Protein AF-A0AAW2N8D1-F1 (afdb_monomer)

Foldseek 3Di:
DPPDVLVVLLVVVVVCCVPFNVVCVVLSVVLVVCSPPDDPVSVVSSVVSVVVCVVCVVPHDDDDDPPPDPDDDDDDDPPPDPPPPDD

Structure (mmCIF, N/CA/C/O backbone):
data_AF-A0AAW2N8D1-F1
#
_entry.id   AF-A0AAW2N8D1-F1
#
loop_
_atom_site.group_PDB
_atom_site.id
_atom_site.type_symbol
_atom_site.label_atom_id
_atom_site.label_alt_id
_atom_site.label_comp_id
_atom_site.label_asym_id
_atom_site.label_entity_id
_atom_site.label_seq_id
_atom_site.pdbx_PDB_ins_code
_atom_site.Cartn_x
_atom_site.Cartn_y
_atom_site.Cartn_z
_atom_site.occupancy
_atom_site.B_iso_or_equiv
_atom_site.auth_seq_id
_atom_site.auth_comp_id
_atom_site.auth_asym_id
_atom_site.auth_atom_id
_atom_site.pdbx_PDB_model_num
ATOM 1 N N . MET A 1 1 ? 10.238 6.808 -22.453 1.00 47.66 1 MET A N 1
ATOM 2 C CA . MET A 1 1 ? 9.771 6.023 -21.292 1.00 47.66 1 MET A CA 1
ATOM 3 C C . MET A 1 1 ? 8.566 6.771 -20.757 1.00 47.66 1 MET A C 1
ATOM 5 O O . MET A 1 1 ? 8.723 7.947 -20.462 1.00 47.66 1 MET A O 1
ATOM 9 N N . LEU A 1 2 ? 7.362 6.191 -20.798 1.00 52.22 2 LEU A N 1
ATOM 10 C CA . LEU A 1 2 ? 6.193 6.849 -20.205 1.00 52.22 2 LEU A CA 1
ATOM 11 C C . LEU A 1 2 ? 6.515 7.078 -18.728 1.00 52.22 2 LEU A C 1
ATOM 13 O O . LEU A 1 2 ? 6.898 6.130 -18.045 1.00 52.22 2 LEU A O 1
ATOM 17 N N . ASP A 1 3 ? 6.435 8.329 -18.289 1.00 68.31 3 ASP A N 1
ATOM 18 C CA . ASP A 1 3 ? 6.760 8.764 -16.932 1.00 68.31 3 ASP A CA 1
ATOM 19 C C . ASP A 1 3 ? 5.663 8.274 -15.980 1.00 68.31 3 ASP A C 1
ATOM 21 O O . ASP A 1 3 ? 4.737 8.990 -15.605 1.00 68.31 3 ASP A O 1
ATOM 25 N N . ILE A 1 4 ? 5.661 6.966 -15.723 1.00 71.31 4 ILE A N 1
ATOM 26 C CA . ILE A 1 4 ? 4.704 6.331 -14.831 1.00 71.31 4 ILE A CA 1
ATOM 27 C C . ILE A 1 4 ? 5.077 6.792 -13.421 1.00 71.31 4 ILE A C 1
ATOM 29 O O . ILE A 1 4 ? 6.181 6.476 -12.971 1.00 71.31 4 ILE A O 1
ATOM 33 N N . PRO A 1 5 ? 4.179 7.482 -12.689 1.00 85.50 5 PRO A N 1
ATOM 34 C CA . PRO A 1 5 ? 4.484 8.048 -11.379 1.00 85.50 5 PRO A CA 1
ATOM 35 C C . PRO A 1 5 ? 4.472 6.955 -10.297 1.00 85.50 5 PRO A C 1
ATOM 37 O O . PRO A 1 5 ? 3.668 6.972 -9.364 1.00 85.50 5 PRO A O 1
ATOM 40 N N . TYR A 1 6 ? 5.359 5.968 -10.429 1.00 89.06 6 TYR A N 1
ATOM 41 C CA . TYR A 1 6 ? 5.418 4.782 -9.582 1.00 89.06 6 TYR A CA 1
ATOM 42 C C . TYR A 1 6 ? 5.688 5.157 -8.125 1.00 89.06 6 TYR A C 1
ATOM 44 O O . TYR A 1 6 ? 4.952 4.741 -7.235 1.00 89.06 6 TYR A O 1
ATOM 52 N N . ALA A 1 7 ? 6.690 6.007 -7.883 1.00 87.56 7 ALA A N 1
ATOM 5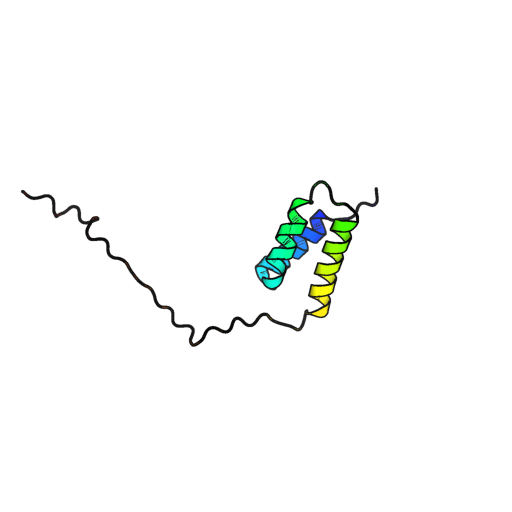3 C CA . ALA A 1 7 ? 7.039 6.466 -6.54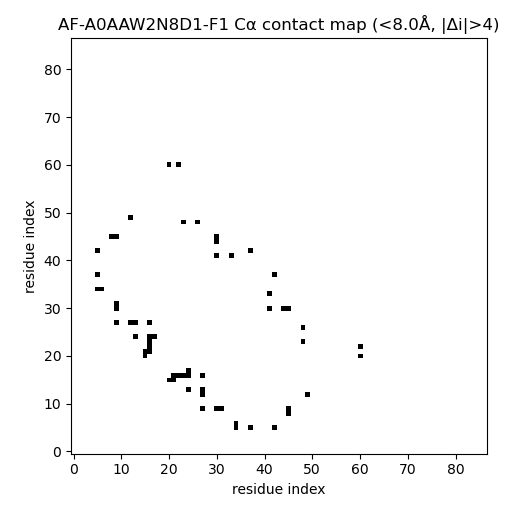0 1.00 87.56 7 ALA A CA 1
ATOM 54 C C . ALA A 1 7 ? 5.880 7.216 -5.855 1.00 87.56 7 ALA A C 1
ATOM 56 O O . ALA A 1 7 ? 5.601 6.979 -4.683 1.00 87.56 7 ALA A O 1
ATOM 57 N N . SER A 1 8 ? 5.155 8.063 -6.596 1.00 90.12 8 SER A N 1
ATOM 58 C CA . SER A 1 8 ? 3.985 8.784 -6.073 1.00 90.12 8 SER A CA 1
ATOM 59 C C . SER A 1 8 ? 2.831 7.835 -5.726 1.00 90.12 8 SER A C 1
ATOM 61 O O . SER A 1 8 ? 2.216 7.954 -4.662 1.00 90.12 8 SER A O 1
ATOM 63 N N . ALA A 1 9 ? 2.572 6.840 -6.582 1.00 91.62 9 ALA A N 1
ATOM 64 C CA . ALA A 1 9 ? 1.552 5.828 -6.327 1.00 91.62 9 ALA A CA 1
ATOM 65 C C . ALA A 1 9 ? 1.899 4.968 -5.100 1.00 91.62 9 ALA A C 1
ATOM 67 O O . ALA A 1 9 ? 1.046 4.763 -4.238 1.00 91.62 9 ALA A O 1
ATOM 68 N N . VAL A 1 10 ? 3.151 4.517 -4.982 1.00 91.50 10 VAL A N 1
ATOM 69 C CA . VAL A 1 10 ? 3.631 3.756 -3.818 1.00 91.50 10 VAL A CA 1
ATOM 70 C C . VAL A 1 10 ? 3.536 4.589 -2.539 1.00 91.50 10 VAL A C 1
ATOM 72 O O . VAL A 1 10 ? 3.038 4.082 -1.539 1.00 91.50 10 VAL A O 1
ATOM 75 N N . GLY A 1 11 ? 3.911 5.872 -2.574 1.00 92.50 11 GLY A N 1
ATOM 76 C CA . GLY A 1 11 ? 3.766 6.775 -1.426 1.00 92.50 11 GLY A CA 1
ATOM 77 C C . GLY A 1 11 ? 2.309 6.944 -0.979 1.00 92.50 11 GLY A C 1
ATOM 78 O O . GLY A 1 11 ? 2.007 6.906 0.213 1.00 92.50 11 GLY A O 1
ATOM 79 N N . SER A 1 12 ? 1.380 7.035 -1.932 1.00 92.94 12 SER A N 1
ATOM 80 C CA . SER A 1 12 ? -0.057 7.111 -1.633 1.00 92.94 12 SER A CA 1
ATOM 81 C C . SER A 1 12 ? -0.589 5.814 -1.008 1.00 92.94 12 SER A C 1
ATOM 83 O O . SER A 1 12 ? -1.379 5.848 -0.066 1.00 92.94 12 SER A O 1
ATOM 85 N N . ILE A 1 13 ? -0.132 4.656 -1.501 1.00 93.50 13 ILE A N 1
ATOM 86 C CA . ILE A 1 13 ? -0.464 3.339 -0.934 1.00 93.50 13 ILE A CA 1
ATOM 87 C C . ILE A 1 13 ? 0.127 3.195 0.473 1.00 93.50 13 ILE A C 1
ATOM 89 O O . ILE A 1 13 ? -0.538 2.657 1.355 1.00 93.50 13 ILE A O 1
ATOM 93 N N . GLN A 1 14 ? 1.336 3.707 0.706 1.00 94.69 14 GLN A N 1
ATOM 94 C CA . GLN A 1 14 ? 1.968 3.706 2.023 1.00 94.69 14 GLN A CA 1
ATOM 95 C C . GLN A 1 14 ? 1.160 4.492 3.048 1.00 94.69 14 GLN A C 1
ATOM 97 O O . GLN A 1 14 ? 0.924 3.993 4.147 1.00 94.69 14 GLN A O 1
ATOM 102 N N . TYR A 1 15 ? 0.672 5.673 2.673 1.00 93.75 15 TYR A N 1
ATOM 103 C CA . TYR A 1 15 ? -0.214 6.449 3.533 1.00 93.75 15 TYR A CA 1
ATOM 104 C C . 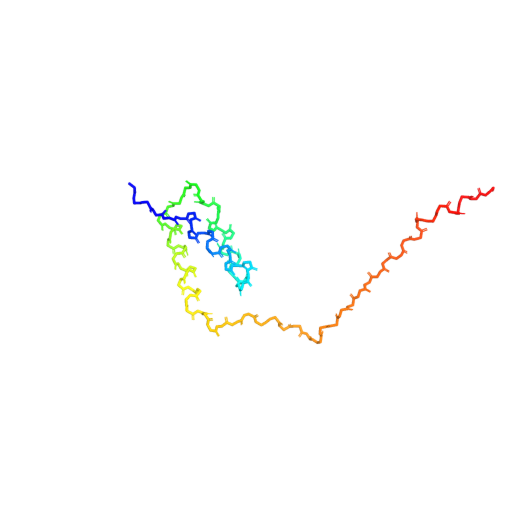TYR A 1 15 ? -1.494 5.674 3.884 1.00 93.75 15 TYR A C 1
ATOM 106 O O . TYR A 1 15 ? -1.851 5.560 5.056 1.00 93.75 15 TYR A O 1
ATOM 114 N N . ALA A 1 16 ? -2.149 5.067 2.887 1.00 91.94 16 ALA A N 1
ATOM 115 C CA . ALA A 1 16 ? -3.339 4.250 3.121 1.00 91.9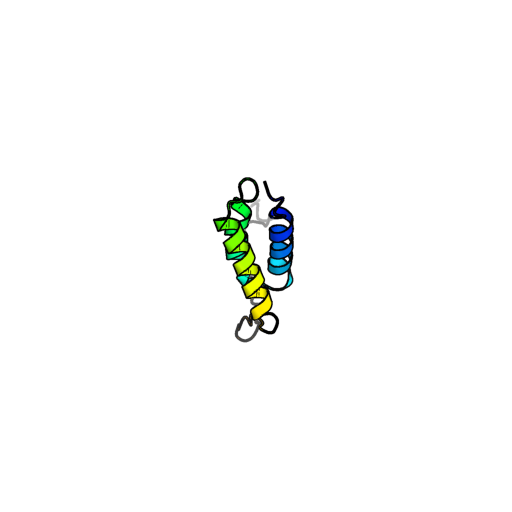4 16 ALA A CA 1
ATOM 116 C C . ALA A 1 16 ? -3.050 3.060 4.054 1.00 91.94 16 ALA A C 1
ATOM 118 O O . ALA A 1 16 ? -3.829 2.801 4.969 1.00 91.94 16 ALA A O 1
ATOM 119 N N . ALA A 1 17 ? -1.917 2.377 3.867 1.00 93.12 17 ALA A N 1
ATOM 120 C CA . ALA A 1 17 ? -1.522 1.242 4.695 1.00 93.12 17 ALA A CA 1
ATOM 121 C C . ALA A 1 17 ? -1.300 1.627 6.165 1.00 93.12 17 ALA A C 1
ATOM 123 O O . ALA A 1 17 ? -1.695 0.886 7.061 1.00 93.12 17 ALA A O 1
ATOM 124 N N . GLN A 1 18 ? -0.693 2.790 6.408 1.00 91.50 18 GLN A N 1
ATOM 125 C CA . GLN A 1 18 ? -0.364 3.258 7.753 1.00 91.50 18 GLN A CA 1
ATOM 126 C C . GLN A 1 18 ? -1.589 3.788 8.511 1.00 91.50 18 GLN A C 1
ATOM 128 O O . GLN A 1 18 ? -1.685 3.597 9.720 1.00 91.50 18 GLN A O 1
ATOM 133 N N . CYS A 1 19 ? -2.505 4.475 7.819 1.00 89.31 19 CYS A N 1
ATOM 134 C CA . CYS A 1 19 ? -3.586 5.214 8.472 1.00 89.31 19 CYS A CA 1
ATOM 135 C C . CYS A 1 19 ? -4.912 4.452 8.550 1.00 89.31 19 CYS A C 1
ATOM 137 O O . CYS A 1 19 ? -5.641 4.619 9.523 1.00 89.31 19 CYS A O 1
ATOM 139 N N . THR A 1 20 ? -5.275 3.681 7.520 1.00 86.12 20 THR A N 1
ATOM 140 C CA . THR A 1 20 ? -6.654 3.167 7.392 1.00 86.12 20 THR A CA 1
ATOM 141 C C . THR A 1 20 ? -6.753 1.712 6.949 1.00 86.12 20 THR A C 1
ATOM 143 O O . THR A 1 20 ? -7.771 1.073 7.206 1.00 86.12 20 THR A O 1
ATOM 146 N N . ARG A 1 21 ? -5.733 1.177 6.273 1.00 88.75 21 ARG A N 1
ATOM 147 C CA . ARG A 1 21 ? -5.777 -0.131 5.603 1.00 88.75 21 ARG A CA 1
ATOM 148 C C . ARG A 1 21 ? -4.523 -0.970 5.872 1.00 88.75 21 ARG A C 1
ATOM 150 O O . ARG A 1 21 ? -3.759 -1.248 4.948 1.00 88.75 21 ARG A O 1
ATOM 157 N N . PRO A 1 22 ? -4.291 -1.418 7.119 1.00 88.81 22 PRO A N 1
ATOM 158 C CA . PRO A 1 22 ? -3.106 -2.214 7.453 1.00 88.81 22 PRO A CA 1
ATOM 159 C C . PRO A 1 22 ? -3.048 -3.562 6.710 1.00 88.81 22 PRO A C 1
ATOM 161 O O . PRO A 1 22 ? -1.972 -4.127 6.531 1.00 88.81 22 PRO A O 1
ATOM 164 N N . ASP A 1 23 ? -4.178 -4.055 6.200 1.00 88.88 23 ASP A N 1
ATOM 165 C CA . ASP A 1 23 ? -4.292 -5.280 5.401 1.00 88.88 23 ASP A CA 1
ATOM 166 C C . ASP A 1 23 ? -3.469 -5.259 4.100 1.00 88.88 23 ASP A C 1
ATOM 168 O O . ASP A 1 23 ? -3.061 -6.312 3.610 1.00 88.88 23 ASP A O 1
ATOM 172 N N . ILE A 1 24 ? -3.164 -4.077 3.551 1.00 92.06 24 ILE A N 1
ATOM 173 C CA . ILE A 1 24 ? -2.335 -3.944 2.341 1.00 92.06 24 ILE A CA 1
ATOM 174 C C . ILE A 1 24 ? -0.836 -3.761 2.632 1.00 92.06 24 ILE A C 1
ATOM 176 O O . ILE A 1 24 ? -0.046 -3.662 1.689 1.00 92.06 24 ILE A O 1
ATOM 180 N N . ALA A 1 25 ? -0.414 -3.742 3.902 1.00 91.38 25 ALA A N 1
ATOM 181 C CA . ALA A 1 25 ? 0.977 -3.484 4.290 1.00 91.38 25 ALA A CA 1
ATOM 182 C C . ALA A 1 25 ? 1.965 -4.490 3.673 1.00 91.38 25 ALA A C 1
ATOM 184 O O . ALA A 1 25 ? 3.048 -4.113 3.217 1.00 91.38 25 ALA A O 1
ATOM 185 N N . TYR A 1 26 ? 1.572 -5.764 3.571 1.00 91.88 26 TYR A N 1
ATOM 186 C CA . TYR A 1 26 ? 2.397 -6.776 2.911 1.00 91.88 26 TYR A CA 1
ATOM 187 C C . TYR A 1 26 ? 2.589 -6.469 1.421 1.00 91.88 26 TYR A C 1
ATOM 189 O O . TYR A 1 26 ? 3.721 -6.447 0.935 1.00 91.88 26 TYR A O 1
ATOM 197 N N . ALA A 1 27 ? 1.505 -6.170 0.701 1.00 91.75 27 ALA A N 1
ATOM 198 C CA . ALA A 1 27 ? 1.568 -5.854 -0.724 1.00 91.75 27 ALA A CA 1
ATOM 199 C C . ALA A 1 27 ? 2.433 -4.609 -0.986 1.00 91.75 27 ALA A C 1
ATOM 201 O O . ALA A 1 27 ? 3.272 -4.616 -1.891 1.00 91.75 27 ALA A O 1
ATOM 202 N N . LEU A 1 28 ? 2.302 -3.585 -0.135 1.00 92.19 28 LEU A N 1
ATOM 203 C CA . LEU A 1 28 ? 3.159 -2.403 -0.157 1.00 92.19 28 LEU A CA 1
ATOM 204 C C . LEU A 1 28 ? 4.640 -2.784 -0.022 1.00 92.19 28 LEU A C 1
ATOM 206 O O . LEU A 1 28 ? 5.440 -2.374 -0.862 1.00 92.19 28 LEU A O 1
ATOM 210 N N . SER A 1 29 ? 4.991 -3.603 0.977 1.00 91.44 29 SER A N 1
ATOM 211 C CA . SER A 1 29 ? 6.378 -4.021 1.248 1.00 91.44 29 SER A CA 1
ATOM 212 C C . SER A 1 29 ? 7.045 -4.753 0.078 1.00 91.44 29 SER A C 1
ATOM 214 O O . SER A 1 29 ? 8.269 -4.761 -0.053 1.00 91.44 29 SER A O 1
ATOM 216 N N . VAL A 1 30 ? 6.255 -5.407 -0.777 1.00 90.62 30 VAL A N 1
ATOM 217 C CA . VAL A 1 30 ? 6.750 -6.058 -1.993 1.00 90.62 30 VAL A CA 1
ATOM 218 C C . VAL A 1 30 ? 6.962 -5.013 -3.085 1.00 90.62 30 VAL A C 1
ATOM 220 O O . VAL A 1 30 ? 8.018 -4.984 -3.710 1.00 90.62 30 VAL A O 1
ATOM 223 N N . THR A 1 31 ? 5.993 -4.117 -3.290 1.00 89.38 31 THR A N 1
ATOM 224 C CA . THR A 1 31 ? 6.073 -3.083 -4.335 1.00 89.38 31 THR A CA 1
ATOM 225 C C . THR A 1 31 ? 7.130 -2.006 -4.072 1.00 89.38 31 THR A C 1
ATOM 227 O O . THR A 1 31 ? 7.724 -1.502 -5.027 1.00 89.38 31 THR A O 1
ATOM 230 N N . SER A 1 32 ? 7.424 -1.676 -2.811 1.00 88.00 32 SER A N 1
ATOM 231 C CA . SER A 1 32 ? 8.412 -0.647 -2.456 1.00 88.00 32 SER A CA 1
ATOM 232 C C . SER A 1 32 ? 9.846 -1.028 -2.840 1.00 88.00 32 SER A C 1
ATOM 234 O O . SER A 1 32 ? 10.650 -0.158 -3.163 1.00 88.00 32 SER A O 1
ATOM 236 N N . ARG A 1 33 ? 10.168 -2.327 -2.915 1.00 88.69 33 ARG A N 1
ATOM 237 C CA . ARG A 1 33 ? 11.510 -2.817 -3.292 1.00 88.69 33 ARG A CA 1
ATOM 238 C C . ARG A 1 33 ? 11.909 -2.452 -4.720 1.00 88.69 33 ARG A C 1
ATOM 240 O O . ARG A 1 33 ? 13.092 -2.359 -5.025 1.00 88.69 33 ARG A O 1
ATOM 247 N N . TYR A 1 34 ? 10.927 -2.239 -5.592 1.00 84.88 34 TYR A N 1
ATOM 248 C CA . TYR A 1 34 ? 11.141 -1.993 -7.017 1.00 84.88 34 TYR A CA 1
ATOM 249 C C . TYR A 1 34 ? 10.989 -0.514 -7.395 1.00 84.88 34 TYR A C 1
ATOM 251 O O . TYR A 1 34 ? 10.757 -0.197 -8.557 1.00 84.88 34 TYR A O 1
ATOM 259 N N . GLN A 1 35 ? 11.126 0.401 -6.428 1.00 77.81 35 GLN A N 1
ATOM 260 C CA . GLN A 1 35 ? 10.926 1.839 -6.634 1.00 77.81 35 GLN A CA 1
ATOM 261 C C . GLN A 1 35 ? 11.926 2.468 -7.619 1.00 77.81 35 GLN A C 1
ATOM 263 O O . GLN A 1 35 ? 11.559 3.408 -8.319 1.00 77.81 35 GLN A O 1
ATOM 268 N N . ALA A 1 36 ? 13.148 1.931 -7.719 1.00 74.12 36 ALA A N 1
ATOM 269 C CA . ALA A 1 36 ? 14.174 2.403 -8.657 1.00 74.12 36 ALA A CA 1
ATOM 270 C C . ALA A 1 36 ? 14.085 1.769 -10.064 1.00 74.12 36 ALA A C 1
ATOM 272 O O . ALA A 1 36 ? 14.471 2.402 -11.040 1.00 74.12 36 ALA A O 1
ATOM 273 N N . CYS A 1 37 ? 13.556 0.543 -10.182 1.00 73.38 37 CYS A N 1
ATOM 274 C CA . CYS A 1 37 ? 13.436 -0.206 -11.443 1.00 73.38 37 CYS A CA 1
ATOM 275 C C . CYS A 1 37 ? 12.053 -0.869 -11.549 1.00 73.38 37 CYS A C 1
ATOM 277 O O . CYS A 1 37 ? 11.902 -2.094 -11.494 1.00 73.38 37 CYS A O 1
ATOM 279 N N . ALA A 1 38 ? 11.013 -0.048 -11.681 1.00 75.25 38 ALA A N 1
ATOM 280 C CA . ALA A 1 38 ? 9.656 -0.538 -11.877 1.00 75.25 38 ALA A CA 1
ATOM 281 C C . ALA A 1 38 ? 9.451 -0.984 -13.336 1.00 75.25 38 ALA A C 1
ATOM 283 O O . ALA A 1 38 ? 9.524 -0.176 -14.259 1.00 75.25 38 ALA A O 1
ATOM 284 N N . GLY A 1 39 ? 9.181 -2.275 -13.546 1.00 84.81 39 GLY A N 1
ATOM 285 C CA . GLY A 1 39 ? 8.735 -2.812 -14.832 1.00 84.81 39 GLY A CA 1
ATOM 286 C C . GLY A 1 39 ? 7.208 -2.817 -14.948 1.00 84.81 39 GLY A C 1
ATOM 287 O O . GLY A 1 39 ? 6.492 -2.539 -13.981 1.00 84.81 39 GLY A O 1
ATOM 288 N N . GLU A 1 40 ? 6.683 -3.207 -16.112 1.00 85.56 40 GLU A N 1
ATOM 289 C CA . GLU A 1 40 ? 5.229 -3.293 -16.337 1.00 85.56 40 GLU A CA 1
ATOM 290 C C . GLU A 1 40 ? 4.518 -4.250 -15.371 1.00 85.56 40 GLU A C 1
ATOM 292 O O . GLU A 1 40 ? 3.396 -3.981 -14.929 1.00 85.56 40 GLU A O 1
ATOM 297 N N . ALA A 1 41 ? 5.184 -5.344 -14.990 1.00 87.75 41 ALA A N 1
ATOM 298 C CA . ALA A 1 41 ? 4.667 -6.281 -13.999 1.00 87.75 41 ALA A CA 1
ATOM 299 C C . ALA A 1 41 ? 4.442 -5.592 -12.641 1.00 87.75 41 ALA A C 1
ATOM 301 O O . ALA A 1 41 ? 3.364 -5.706 -12.058 1.00 87.75 41 ALA A O 1
ATOM 302 N N . HIS A 1 42 ? 5.410 -4.794 -12.176 1.00 88.56 42 HIS A N 1
ATOM 303 C CA . HIS A 1 42 ? 5.303 -4.045 -10.918 1.00 88.56 42 HIS A CA 1
ATOM 304 C C . HIS A 1 42 ? 4.181 -3.003 -10.981 1.00 88.56 42 HIS A C 1
ATOM 306 O O . HIS A 1 42 ? 3.398 -2.867 -10.039 1.00 88.56 42 HIS A O 1
ATOM 312 N N . TRP A 1 43 ? 4.035 -2.316 -12.117 1.00 89.00 43 TRP A N 1
ATOM 313 C CA . TRP A 1 43 ? 2.944 -1.362 -12.315 1.00 89.00 43 TRP A CA 1
ATOM 314 C C . TRP A 1 43 ? 1.564 -2.029 -12.305 1.00 89.00 43 TRP A C 1
ATOM 316 O O . TRP A 1 43 ? 0.601 -1.485 -11.759 1.00 89.00 43 TRP A O 1
ATOM 326 N N . THR A 1 44 ? 1.460 -3.239 -12.851 1.00 90.81 44 THR A N 1
ATOM 327 C CA . THR A 1 44 ? 0.226 -4.032 -12.817 1.00 90.81 44 THR A CA 1
ATOM 328 C C . THR A 1 44 ? -0.145 -4.432 -11.387 1.00 90.81 44 THR A C 1
ATOM 330 O O . THR A 1 44 ? -1.318 -4.349 -11.005 1.00 90.81 44 THR A O 1
ATOM 333 N N . THR A 1 45 ? 0.841 -4.773 -10.555 1.00 91.00 45 THR A N 1
ATOM 334 C CA . THR A 1 45 ? 0.633 -5.024 -9.122 1.00 91.00 45 THR A CA 1
ATOM 335 C C . THR A 1 45 ? 0.117 -3.777 -8.405 1.00 91.00 45 THR A C 1
ATOM 337 O O . THR A 1 45 ? -0.902 -3.850 -7.719 1.00 91.00 45 THR A O 1
ATOM 340 N N . VAL A 1 46 ? 0.731 -2.610 -8.629 1.00 92.31 46 VAL A N 1
ATOM 341 C CA . VAL A 1 46 ? 0.273 -1.331 -8.049 1.00 92.31 46 VAL A CA 1
ATOM 342 C C . VAL A 1 46 ? -1.175 -1.023 -8.448 1.00 92.31 46 VAL A C 1
ATOM 344 O O . VAL A 1 46 ? -2.007 -0.726 -7.589 1.00 92.31 46 VAL A O 1
ATOM 347 N N . LYS A 1 47 ? -1.533 -1.183 -9.729 1.00 92.19 47 LYS A N 1
ATOM 348 C CA . LYS A 1 47 ? -2.926 -1.036 -10.192 1.00 92.19 47 LYS A CA 1
ATOM 349 C C . LYS A 1 47 ? -3.880 -2.000 -9.491 1.00 92.19 47 LYS A C 1
ATOM 351 O O . LYS A 1 47 ? -5.021 -1.636 -9.206 1.00 92.19 47 LYS A O 1
ATOM 356 N N . THR A 1 48 ? -3.433 -3.222 -9.222 1.00 94.50 48 THR A N 1
ATOM 357 C CA . THR A 1 48 ? -4.236 -4.238 -8.534 1.00 94.50 48 THR A CA 1
ATOM 358 C C . THR A 1 48 ? -4.512 -3.834 -7.087 1.00 94.50 48 THR A C 1
ATOM 360 O O . THR A 1 48 ? -5.662 -3.916 -6.658 1.00 94.50 48 THR A O 1
ATOM 363 N N . ILE A 1 49 ? -3.513 -3.300 -6.375 1.00 93.44 49 ILE A N 1
ATOM 364 C CA . ILE A 1 49 ? -3.675 -2.764 -5.012 1.00 93.44 49 ILE A CA 1
ATOM 365 C C . ILE A 1 49 ? -4.684 -1.608 -5.007 1.00 93.44 49 ILE A C 1
ATOM 367 O O . ILE A 1 49 ? -5.640 -1.617 -4.234 1.00 93.44 49 ILE A O 1
ATOM 371 N N . LEU A 1 50 ? -4.546 -0.648 -5.925 1.00 93.38 50 LEU A N 1
ATOM 372 C CA . LEU A 1 50 ? -5.484 0.477 -6.031 1.00 93.38 50 LEU A CA 1
ATOM 373 C C . LEU A 1 50 ? -6.912 0.014 -6.364 1.00 93.38 50 LEU A C 1
ATOM 375 O O . LEU A 1 50 ? -7.892 0.517 -5.811 1.00 93.38 50 L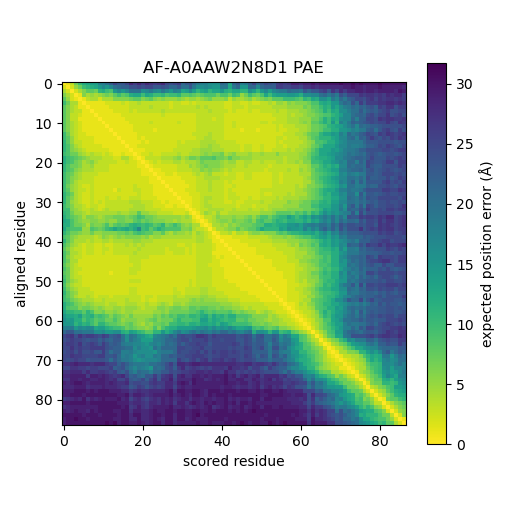EU A O 1
ATOM 379 N N . LYS A 1 51 ? -7.053 -0.987 -7.239 1.00 95.69 51 LYS A N 1
ATOM 380 C CA . LYS A 1 51 ? -8.348 -1.596 -7.571 1.00 95.69 51 LYS A CA 1
ATOM 381 C C . LYS A 1 51 ? -8.966 -2.308 -6.368 1.00 95.69 51 LYS A C 1
ATOM 383 O O . LYS A 1 51 ? -10.184 -2.244 -6.201 1.00 95.69 51 LYS A O 1
ATOM 388 N N . TYR A 1 52 ? -8.151 -2.970 -5.553 1.00 93.94 52 TYR A N 1
ATOM 389 C CA . TYR A 1 52 ? -8.582 -3.608 -4.315 1.00 93.94 52 TYR A CA 1
ATOM 390 C C . TYR A 1 52 ? -9.094 -2.575 -3.307 1.00 93.94 52 TYR A C 1
ATOM 392 O O . TYR A 1 52 ? -10.233 -2.700 -2.855 1.00 93.94 52 TYR A O 1
ATOM 400 N N . LEU A 1 53 ? -8.330 -1.505 -3.060 1.00 91.94 53 LEU A N 1
ATOM 401 C CA . LEU A 1 53 ? -8.738 -0.399 -2.187 1.00 91.94 53 LEU A CA 1
ATOM 402 C C . LEU A 1 53 ? -10.066 0.216 -2.642 1.00 91.94 53 LEU A C 1
ATOM 40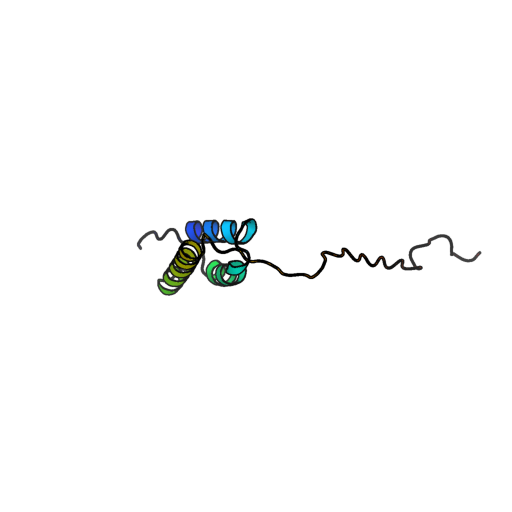4 O O . LEU A 1 53 ? -10.980 0.386 -1.842 1.00 91.94 53 LEU A O 1
ATOM 408 N N . ARG A 1 54 ? -10.231 0.456 -3.949 1.00 93.31 54 ARG A N 1
ATOM 409 C CA . ARG A 1 54 ? -11.483 0.998 -4.499 1.00 93.31 54 ARG A CA 1
ATOM 410 C C . ARG A 1 54 ? -12.680 0.068 -4.292 1.00 93.31 54 ARG A C 1
ATOM 412 O O . ARG A 1 54 ? -13.785 0.544 -4.060 1.00 93.31 54 ARG A O 1
ATOM 419 N N . ARG A 1 55 ? -12.484 -1.246 -4.436 1.00 94.62 55 ARG A N 1
ATOM 420 C CA . ARG A 1 55 ? -13.554 -2.251 -4.289 1.00 94.62 55 ARG A CA 1
ATOM 421 C C . ARG A 1 55 ? -13.942 -2.500 -2.837 1.00 94.62 55 ARG A C 1
ATOM 423 O O . ARG A 1 55 ? -15.074 -2.875 -2.582 1.00 94.62 55 ARG A O 1
ATOM 430 N N . THR A 1 56 ? -13.006 -2.309 -1.918 1.00 92.12 56 THR A N 1
ATOM 431 C CA . THR A 1 56 ? -13.180 -2.582 -0.485 1.00 92.12 56 THR A CA 1
ATOM 432 C C . THR A 1 56 ? -13.249 -1.300 0.338 1.00 92.12 56 THR A C 1
ATOM 434 O O . THR A 1 56 ? -12.971 -1.327 1.528 1.00 92.12 56 THR A O 1
ATOM 437 N N . LYS A 1 57 ? -13.604 -0.168 -0.278 1.00 89.06 57 LYS A N 1
ATOM 438 C CA . LYS A 1 57 ? -13.695 1.131 0.407 1.00 89.06 57 LYS A CA 1
ATOM 439 C C . LYS A 1 57 ? -14.704 1.134 1.568 1.00 89.06 57 LYS A C 1
ATOM 441 O O . LYS A 1 57 ? -14.507 1.865 2.526 1.00 89.06 57 LYS A O 1
ATOM 446 N N . ASP A 1 58 ? -15.744 0.305 1.469 1.00 89.62 58 ASP A N 1
ATOM 447 C CA . ASP A 1 58 ? -16.826 0.195 2.455 1.00 89.62 58 ASP A CA 1
ATOM 448 C C . ASP A 1 58 ? -16.599 -0.983 3.427 1.00 89.62 58 ASP A C 1
ATOM 450 O O . ASP A 1 58 ? -17.457 -1.299 4.246 1.00 89.62 58 ASP A O 1
ATOM 454 N N . VAL A 1 59 ? -15.455 -1.669 3.313 1.00 86.50 59 VAL A N 1
ATOM 455 C CA . VAL A 1 59 ? -15.094 -2.833 4.128 1.00 86.50 59 VAL A CA 1
ATOM 456 C C . VAL A 1 59 ? -14.009 -2.424 5.114 1.00 86.50 59 VAL A C 1
ATOM 458 O O . VAL A 1 59 ? -12.998 -1.837 4.728 1.00 86.50 59 VAL A O 1
ATOM 461 N N . PHE A 1 60 ? -14.200 -2.787 6.379 1.00 79.06 60 PHE A N 1
ATOM 462 C CA . PHE A 1 60 ? -13.254 -2.512 7.454 1.00 79.06 60 PHE A CA 1
ATOM 463 C C . PHE A 1 60 ? -12.670 -3.809 7.993 1.00 79.06 60 PHE A C 1
ATOM 465 O O . PHE A 1 60 ? -13.365 -4.82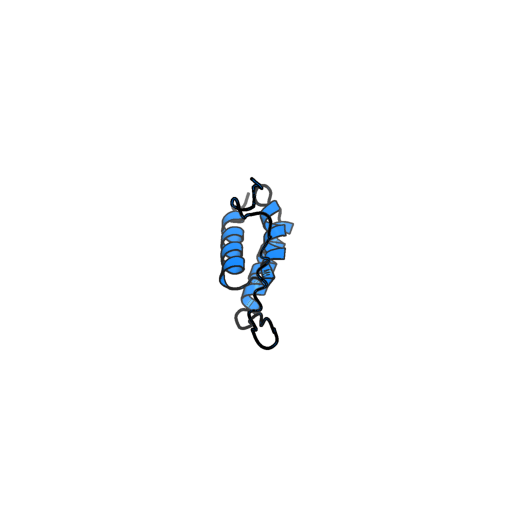1 8.110 1.00 79.06 60 PHE A O 1
ATOM 472 N N . LEU A 1 61 ? -11.385 -3.766 8.338 1.00 74.44 61 LEU A N 1
ATOM 473 C CA . LEU A 1 61 ? -10.747 -4.856 9.052 1.00 74.44 61 LEU A CA 1
ATOM 474 C C . LEU A 1 61 ? -11.144 -4.761 10.526 1.00 74.44 61 LEU A C 1
ATOM 476 O O . LEU A 1 61 ? -10.687 -3.874 11.245 1.00 74.44 61 LEU A O 1
ATOM 480 N N . VAL A 1 62 ? -12.020 -5.662 10.960 1.00 78.69 62 VAL A N 1
ATOM 481 C CA . VAL A 1 62 ? -12.423 -5.771 12.362 1.00 78.69 62 VAL A CA 1
ATOM 482 C C . VAL A 1 62 ? -11.507 -6.784 13.032 1.00 78.69 62 VAL A C 1
ATOM 484 O O . VAL A 1 62 ? -11.621 -7.987 12.795 1.00 78.69 62 VAL A O 1
ATOM 487 N N . TYR A 1 63 ? -10.585 -6.301 13.860 1.00 69.19 63 TYR A N 1
ATOM 488 C CA . TYR A 1 63 ? -9.843 -7.169 14.765 1.00 69.19 63 TYR A CA 1
ATOM 489 C C . TYR A 1 63 ? -10.765 -7.547 15.924 1.00 69.19 63 TYR A C 1
ATOM 491 O O . TYR A 1 63 ? -11.062 -6.725 16.786 1.00 69.19 63 TYR A O 1
ATOM 499 N N . GLY A 1 64 ? -11.251 -8.785 15.920 1.00 70.94 64 GLY A N 1
ATOM 500 C CA . GLY A 1 64 ? -11.914 -9.365 17.080 1.00 70.94 64 GLY A CA 1
ATOM 501 C C . GLY A 1 64 ? -10.861 -9.825 18.079 1.00 70.94 64 GLY A C 1
ATOM 502 O O . GLY A 1 64 ? -10.264 -10.881 17.891 1.00 70.94 64 GLY A O 1
ATOM 503 N N . ALA A 1 65 ? -10.628 -9.042 19.124 1.00 62.34 65 ALA A N 1
ATOM 504 C CA . ALA A 1 65 ? -10.224 -9.611 20.402 1.00 62.34 65 ALA A CA 1
ATOM 505 C C . ALA A 1 65 ? -11.508 -9.904 21.197 1.00 62.34 65 ALA A C 1
ATOM 507 O O . ALA A 1 65 ? -12.566 -9.356 20.876 1.00 62.34 65 ALA A O 1
ATOM 508 N N . GLY A 1 66 ? -11.440 -10.762 22.216 1.00 72.25 66 GLY A N 1
ATOM 509 C CA . GLY A 1 66 ? -12.462 -10.773 23.269 1.00 72.25 66 GLY A CA 1
ATOM 510 C C . GLY A 1 66 ? -12.534 -9.409 23.973 1.00 72.25 66 GLY A C 1
ATOM 511 O O . GLY A 1 66 ? -12.147 -8.388 23.404 1.00 72.25 66 GLY A O 1
ATOM 512 N N . GLU A 1 67 ? -13.001 -9.357 25.222 1.00 72.06 67 GLU A N 1
ATOM 513 C CA . GLU A 1 67 ? -12.837 -8.125 26.005 1.00 72.06 67 GLU A CA 1
ATOM 514 C C . GLU A 1 67 ? -11.397 -7.609 25.886 1.00 72.0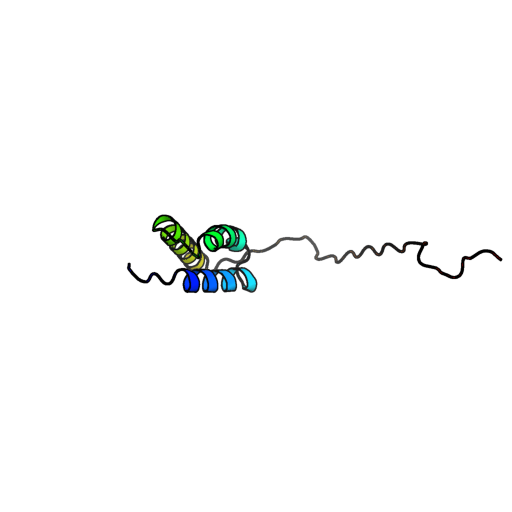6 67 GLU A C 1
ATOM 516 O O . GLU A 1 67 ? -10.432 -8.374 25.945 1.00 72.06 67 GLU A O 1
ATOM 521 N N . LEU A 1 68 ? -11.268 -6.304 25.647 1.00 66.00 68 LEU A N 1
ATOM 522 C CA . LEU A 1 68 ? -9.994 -5.619 25.479 1.00 66.00 68 LEU A CA 1
ATOM 523 C C . LEU A 1 68 ? -9.369 -5.455 26.874 1.00 66.00 68 LEU A C 1
ATOM 525 O O . LEU A 1 68 ? -9.344 -4.364 27.437 1.00 66.00 68 LEU A O 1
ATOM 529 N N . ILE A 1 69 ? -8.958 -6.576 27.472 1.00 73.50 69 ILE A N 1
ATOM 530 C CA . ILE A 1 69 ? -8.351 -6.628 28.800 1.00 73.50 69 ILE A CA 1
ATOM 531 C C . ILE A 1 69 ? -6.875 -6.274 28.634 1.00 73.50 69 ILE A C 1
ATOM 533 O O . ILE A 1 69 ? -6.091 -7.022 28.052 1.00 73.50 69 ILE A O 1
ATOM 537 N N . LEU A 1 70 ? -6.501 -5.092 29.118 1.00 71.19 70 LEU A N 1
ATOM 538 C CA . LEU A 1 70 ? -5.110 -4.672 29.202 1.00 71.19 70 LEU A CA 1
ATOM 539 C C . LEU A 1 70 ? -4.459 -5.368 30.406 1.00 71.19 70 LEU A C 1
ATOM 541 O O . LEU A 1 70 ? -4.488 -4.844 31.517 1.00 71.19 70 LEU A O 1
ATOM 545 N N . GLU A 1 71 ? -3.886 -6.552 30.197 1.00 72.69 71 GLU A N 1
ATOM 546 C CA . GLU A 1 71 ? -3.084 -7.238 31.215 1.00 72.69 71 GLU A CA 1
ATOM 547 C C . GLU A 1 71 ? -1.617 -6.808 31.098 1.00 72.69 71 GLU A C 1
ATOM 549 O O . GLU A 1 71 ? -0.901 -7.187 30.170 1.00 72.69 71 GLU A O 1
ATOM 554 N N . GLY A 1 72 ? -1.173 -5.962 32.027 1.00 78.50 72 GLY A N 1
ATOM 555 C CA . GLY A 1 72 ? 0.223 -5.553 32.146 1.00 78.50 72 GLY A CA 1
ATOM 556 C C . GLY A 1 72 ? 0.957 -6.424 33.161 1.00 78.50 72 GLY A C 1
ATOM 557 O O . GLY A 1 72 ? 0.632 -6.391 34.345 1.00 78.50 72 GLY A O 1
ATOM 558 N N . PHE A 1 73 ? 1.971 -7.164 32.718 1.00 77.44 73 PHE A N 1
ATOM 559 C CA . PHE A 1 73 ? 2.902 -7.856 33.609 1.00 77.44 73 PHE A CA 1
ATOM 560 C C . PHE A 1 73 ? 4.106 -6.946 33.866 1.00 77.44 73 PHE A C 1
ATOM 562 O O . PHE A 1 73 ? 4.807 -6.566 32.929 1.00 77.44 73 PHE A O 1
ATOM 569 N N . SER A 1 74 ? 4.329 -6.576 35.128 1.00 80.44 74 SER A N 1
ATOM 570 C CA . SER A 1 74 ? 5.523 -5.846 35.561 1.00 80.44 74 SER A CA 1
ATOM 571 C C . SER A 1 74 ? 6.485 -6.840 36.203 1.00 80.44 74 SER A C 1
ATOM 573 O O . SER A 1 74 ? 6.214 -7.327 37.298 1.00 80.44 74 SER A O 1
ATOM 575 N N . ASP A 1 75 ? 7.594 -7.148 35.532 1.00 78.12 75 ASP A N 1
ATOM 576 C CA . ASP A 1 75 ? 8.691 -7.905 36.138 1.00 78.12 75 ASP A CA 1
ATOM 577 C C . ASP A 1 75 ? 9.517 -6.943 37.002 1.00 78.12 75 ASP A C 1
ATOM 579 O O . ASP A 1 75 ? 10.144 -6.013 36.494 1.00 78.12 75 ASP A O 1
ATOM 583 N N . ALA A 1 76 ? 9.436 -7.099 38.323 1.00 69.69 76 ALA A N 1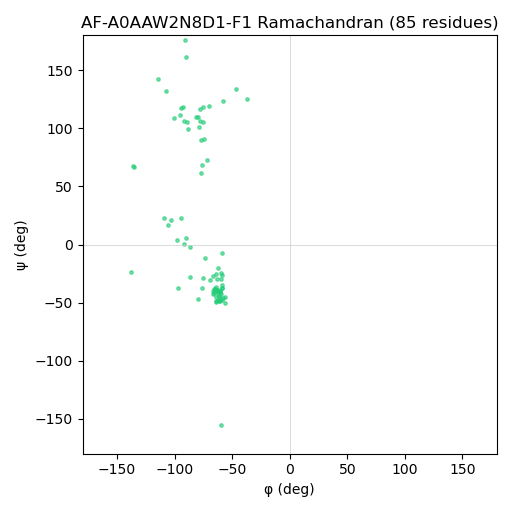
ATOM 584 C CA . ALA A 1 76 ? 10.316 -6.399 39.248 1.00 69.69 76 ALA A CA 1
ATOM 585 C C . ALA A 1 76 ? 11.568 -7.261 39.445 1.00 69.69 76 ALA A C 1
ATOM 587 O O . ALA A 1 76 ? 11.555 -8.227 40.210 1.00 69.69 76 ALA A O 1
ATOM 588 N N . SER A 1 77 ? 12.653 -6.931 38.747 1.00 70.38 77 SER A N 1
ATOM 589 C CA . SER A 1 77 ? 13.936 -7.596 38.949 1.00 70.38 77 SER A CA 1
ATOM 590 C C . SER A 1 77 ? 14.585 -7.099 40.246 1.00 70.38 77 SER A C 1
ATOM 592 O O . SER A 1 77 ? 14.939 -5.929 40.352 1.00 70.38 77 SER A O 1
ATOM 594 N N . PHE A 1 78 ? 14.800 -8.002 41.204 1.00 60.72 78 PHE A N 1
ATOM 595 C CA . PHE A 1 78 ? 15.455 -7.761 42.504 1.00 60.72 78 PHE A CA 1
ATOM 596 C C . PHE A 1 78 ? 16.909 -7.227 42.410 1.00 60.72 78 PHE A C 1
ATOM 598 O O . PHE A 1 78 ? 17.504 -6.874 43.416 1.00 60.72 78 PHE A O 1
ATOM 605 N N . GLN A 1 79 ? 17.508 -7.163 41.215 1.00 59.03 79 GLN A N 1
ATOM 606 C CA . GLN A 1 79 ? 18.923 -6.807 41.010 1.00 59.03 79 GLN A CA 1
ATOM 607 C C . GLN A 1 79 ? 19.213 -5.307 40.818 1.00 59.03 79 GLN A C 1
ATOM 609 O O . GLN A 1 79 ? 20.351 -4.961 40.519 1.00 59.03 79 GLN A O 1
ATOM 614 N N . SER A 1 80 ? 18.226 -4.418 40.956 1.00 59.12 80 SER A N 1
ATOM 615 C CA . SER A 1 80 ? 18.427 -2.964 40.823 1.00 59.12 80 SER A CA 1
ATOM 616 C C . SER A 1 80 ? 18.395 -2.205 42.155 1.00 59.12 80 SER A C 1
ATOM 618 O O . SER A 1 80 ? 18.193 -0.994 42.143 1.00 59.12 80 SER A O 1
ATOM 620 N N . ASP A 1 81 ? 18.533 -2.904 43.284 1.00 59.31 81 ASP A N 1
ATOM 621 C CA . ASP A 1 81 ? 18.654 -2.278 44.602 1.00 59.31 81 ASP A CA 1
ATOM 622 C C . ASP A 1 81 ? 20.140 -2.141 44.977 1.00 59.31 81 ASP A C 1
ATOM 624 O O . ASP A 1 81 ? 20.837 -3.140 45.164 1.00 59.31 81 ASP A O 1
ATOM 628 N N . ASP A 1 82 ? 20.639 -0.903 45.022 1.00 61.75 82 ASP A N 1
ATOM 629 C CA . ASP A 1 82 ? 22.027 -0.572 45.386 1.00 61.75 82 ASP A CA 1
ATOM 630 C C . ASP A 1 82 ? 22.290 -0.723 46.905 1.00 61.75 82 ASP A C 1
ATOM 632 O O . ASP A 1 82 ? 23.449 -0.719 47.326 1.00 61.75 82 ASP A O 1
ATOM 636 N N . ASP A 1 83 ? 21.248 -0.884 47.735 1.00 60.16 83 ASP A N 1
ATOM 637 C CA . ASP A 1 83 ? 21.356 -0.901 49.207 1.00 60.16 83 ASP A CA 1
ATOM 638 C C . ASP A 1 83 ? 21.678 -2.286 49.815 1.00 60.16 83 ASP A C 1
ATOM 640 O O . ASP A 1 83 ? 21.903 -2.398 51.021 1.00 60.16 83 ASP A O 1
ATOM 644 N N . ASP A 1 84 ? 21.783 -3.348 49.004 1.00 58.50 84 ASP A N 1
ATOM 645 C CA . ASP A 1 84 ? 22.137 -4.709 49.464 1.00 58.50 84 ASP A CA 1
ATOM 646 C C . ASP A 1 84 ? 23.652 -5.015 49.351 1.00 58.50 84 ASP A C 1
ATOM 648 O O . ASP A 1 84 ? 24.104 -6.167 49.300 1.00 58.50 84 ASP A O 1
ATOM 652 N N . ALA A 1 85 ? 24.491 -3.973 49.327 1.00 54.31 85 ALA A N 1
ATOM 653 C CA . ALA A 1 85 ? 25.929 -4.114 49.536 1.00 54.31 85 ALA A CA 1
ATOM 654 C C . ALA A 1 85 ? 26.209 -4.358 51.031 1.00 54.31 85 ALA A C 1
ATOM 656 O O . ALA A 1 85 ? 26.382 -3.434 51.824 1.00 54.31 85 ALA A O 1
ATOM 657 N N . LYS A 1 86 ? 26.239 -5.643 51.405 1.00 51.91 86 LYS A N 1
ATOM 658 C CA . LYS A 1 86 ? 26.639 -6.163 52.726 1.00 51.91 86 LYS A CA 1
ATOM 659 C C . LYS A 1 86 ? 27.809 -5.368 53.343 1.00 51.91 86 LYS A C 1
ATOM 661 O O . LYS A 1 86 ? 28.864 -5.254 52.719 1.00 51.91 86 LYS A O 1
ATOM 666 N N . SER A 1 87 ? 27.609 -4.876 54.572 1.00 48.59 87 SER A N 1
ATOM 667 C CA . SER A 1 87 ? 28.654 -4.302 55.444 1.00 48.59 87 SER A CA 1
ATOM 668 C C . SER A 1 87 ? 29.710 -5.320 55.871 1.00 48.59 87 SER A C 1
ATOM 670 O O . SER A 1 87 ? 29.369 -6.524 55.971 1.00 48.59 87 SER A O 1
#

Solvent-accessible surface area (backbone atoms only — not comparable to full-atom values): 5838 Å² total; per-residue (Å²): 128,85,87,69,63,55,60,61,53,52,51,54,50,49,52,42,23,75,75,79,37,61,87,47,41,65,61,48,64,60,58,61,75,36,63,91,67,68,49,73,69,54,52,52,51,53,52,49,53,54,51,48,51,67,74,42,69,91,59,77,91,77,82,82,67,74,82,90,72,85,82,81,85,80,85,81,69,85,85,79,62,83,83,77,70,78,130

pLDDT: mean 81.08, std 13.02, range [47.66, 95.69]

Organism: Sesamum radiatum (NCBI:txid300843)

Radius of gyration: 23.1 Å; Cα contacts (8 Å, |Δi|>4): 30; chains: 1; bounding box: 46×20×77 Å

Sequence (87 aa):
MLDIPYASAVGSIQYAAQCTRPDIAYALSVTSRYQACAGEAHWTTVKTILKYLRRTKDVFLVYGAGELILEGFSDASFQSDDDDAKS

Secondary structure (DSSP, 8-state):
-----HHHHHHHHHHHHHHT-GGGHHHHHHHGGGSSS--HHHHHHHHHHHHHHHHTTT-------SS----------GGG-GGG---

Mean predicted aligned error: 12.37 Å